Protein AF-A0A4P7JE63-F1 (afdb_monomer_lite)

Radius of gyration: 22.22 Å; chains: 1; bounding box: 68×29×63 Å

Foldseek 3Di:
DDDDPPPPPPVVVVVVVPPPPDFWAFDAWADFPFKIWTQTNVRWIWIDGFDPPCPQKDWDWTPRGPFTKIKIKGFDPDPDVVLVVVLVVCVVVVHNRPDGTFIWMWIAGPVRDIDIHTPPHDDPDD

Sequence (126 aa):
MLRHPTILTAAALIALSACSIGPARPLSVALTETNITVPMSNGTTCRDTASPGAGNQWSGNLQGCPTPYAYTVEIDPGTNPVRYILQEIFTALGNPDVIAPVARVTITDDTGRTRVFASPQPSLED

pLDDT: mean 82.95, std 15.37, range [43.78, 98.31]

Secondary structure (DSSP, 8-state):
-----SSTTSHHHHGGGGGG-SPPPB---EE-SSEEEEEBTTS-EEEEEPPTT-TTEEEEE-BS-SS--EEEEEE-----HHHHHHHHHHHHTT-GGGSPPPEEEEEE-TTS-EEEEEESPPP---

Structure (mmCIF, N/CA/C/O backbone):
data_AF-A0A4P7JE63-F1
#
_entry.id   AF-A0A4P7JE63-F1
#
loop_
_atom_site.group_PDB
_atom_site.id
_atom_site.type_symbol
_atom_site.label_atom_id
_atom_site.label_alt_id
_atom_site.label_comp_id
_atom_site.label_asym_id
_atom_site.label_entity_id
_atom_site.label_seq_id
_atom_site.pdbx_PDB_ins_code
_atom_site.Cartn_x
_atom_site.Cartn_y
_atom_site.Cartn_z
_atom_site.occupancy
_atom_site.B_iso_or_equiv
_atom_site.auth_seq_id
_atom_site.auth_comp_id
_atom_site.auth_asym_id
_atom_site.auth_atom_id
_atom_site.pdbx_PDB_model_num
ATOM 1 N N . MET A 1 1 ? 52.413 -6.523 -40.887 1.00 43.78 1 MET A N 1
ATOM 2 C CA . MET A 1 1 ? 52.356 -6.704 -39.419 1.00 43.78 1 MET A CA 1
ATOM 3 C C . MET A 1 1 ? 51.460 -5.615 -38.838 1.00 43.78 1 MET A C 1
ATOM 5 O O . MET A 1 1 ? 51.924 -4.497 -38.686 1.00 43.78 1 MET A O 1
ATOM 9 N N . LEU A 1 2 ? 50.179 -5.900 -38.586 1.00 48.69 2 LEU A N 1
ATOM 10 C CA . LEU A 1 2 ? 49.232 -4.938 -38.003 1.00 48.69 2 LEU A CA 1
ATOM 11 C C . LEU A 1 2 ? 48.697 -5.536 -36.694 1.00 48.69 2 LEU A C 1
ATOM 13 O O . LEU A 1 2 ? 47.926 -6.492 -36.708 1.00 48.69 2 LEU A O 1
ATOM 17 N N . ARG A 1 3 ? 49.201 -5.031 -35.564 1.00 54.75 3 ARG A N 1
ATOM 18 C CA . ARG A 1 3 ? 48.802 -5.432 -34.210 1.00 54.75 3 ARG A CA 1
ATOM 19 C C . ARG A 1 3 ? 47.523 -4.677 -33.835 1.00 54.75 3 ARG A C 1
ATOM 21 O O . ARG A 1 3 ? 47.587 -3.477 -33.610 1.00 54.75 3 ARG A O 1
ATOM 28 N N . HIS A 1 4 ? 46.399 -5.380 -33.721 1.00 56.50 4 HIS A N 1
ATOM 29 C CA . HIS A 1 4 ? 45.152 -4.846 -33.158 1.00 56.50 4 HIS A CA 1
ATOM 30 C C . HIS A 1 4 ? 44.723 -5.652 -31.917 1.00 56.50 4 HIS A C 1
ATOM 32 O O . HIS A 1 4 ? 43.827 -6.486 -32.028 1.00 56.50 4 HIS A O 1
ATOM 38 N N . PRO A 1 5 ? 45.331 -5.453 -30.728 1.00 53.31 5 PRO A N 1
ATOM 39 C CA . PRO A 1 5 ? 44.893 -6.144 -29.516 1.00 53.31 5 PRO A CA 1
ATOM 40 C C . PRO A 1 5 ? 43.883 -5.332 -28.678 1.00 53.31 5 PRO A C 1
ATOM 42 O O . PRO A 1 5 ? 43.544 -5.750 -27.578 1.00 53.31 5 PRO A O 1
ATOM 45 N N . THR A 1 6 ? 43.398 -4.179 -29.154 1.00 55.53 6 THR A N 1
ATOM 46 C CA . THR A 1 6 ? 42.708 -3.185 -28.301 1.00 55.53 6 THR A CA 1
ATOM 47 C C . THR A 1 6 ? 41.179 -3.164 -28.408 1.00 55.53 6 THR A C 1
ATOM 49 O O . THR A 1 6 ? 40.553 -2.271 -27.850 1.00 55.53 6 THR A O 1
ATOM 52 N N . ILE A 1 7 ? 40.552 -4.100 -29.131 1.00 54.66 7 ILE A N 1
ATOM 53 C CA . ILE A 1 7 ? 39.082 -4.105 -29.314 1.00 54.66 7 ILE A CA 1
ATOM 54 C C . ILE A 1 7 ? 38.388 -5.106 -28.372 1.00 54.66 7 ILE A C 1
ATOM 56 O O . ILE A 1 7 ? 37.231 -4.916 -28.005 1.00 54.66 7 ILE A O 1
ATOM 60 N N . LEU A 1 8 ? 39.091 -6.138 -27.895 1.00 52.41 8 LEU A N 1
ATOM 61 C CA . LEU A 1 8 ? 38.481 -7.207 -27.093 1.00 52.41 8 LEU A CA 1
ATOM 62 C C . LEU A 1 8 ? 38.166 -6.821 -25.637 1.00 52.41 8 LEU A C 1
ATOM 64 O O . LEU A 1 8 ? 37.300 -7.438 -25.024 1.00 52.41 8 LEU A O 1
ATOM 68 N N . THR A 1 9 ? 38.805 -5.793 -25.077 1.00 53.38 9 THR A N 1
ATOM 69 C CA . THR A 1 9 ? 38.654 -5.448 -23.651 1.00 53.38 9 THR A CA 1
ATOM 70 C C . THR A 1 9 ? 37.381 -4.657 -23.331 1.00 53.38 9 THR A C 1
ATOM 72 O O . THR A 1 9 ? 36.951 -4.640 -22.182 1.00 53.38 9 THR A O 1
ATOM 75 N N . ALA A 1 10 ? 36.743 -4.023 -24.322 1.00 55.03 10 ALA A N 1
ATOM 76 C CA . ALA A 1 10 ? 35.555 -3.192 -24.098 1.00 55.03 10 ALA A CA 1
ATOM 77 C C . ALA A 1 10 ? 34.248 -4.003 -23.975 1.00 55.03 10 ALA A C 1
ATOM 79 O O . ALA A 1 10 ? 33.317 -3.571 -23.300 1.00 55.03 10 ALA A O 1
ATOM 80 N N . ALA A 1 11 ? 34.173 -5.193 -24.581 1.00 54.84 11 ALA A N 1
ATOM 81 C CA . ALA A 1 11 ? 32.945 -5.994 -24.604 1.00 54.84 11 ALA A CA 1
ATOM 82 C C . ALA A 1 11 ? 32.616 -6.647 -23.248 1.00 54.84 11 ALA A C 1
ATOM 84 O O . ALA A 1 11 ? 31.447 -6.846 -22.923 1.00 54.84 11 ALA A O 1
ATOM 85 N N . ALA A 1 12 ? 33.630 -6.945 -22.429 1.00 55.69 12 ALA A N 1
ATOM 86 C CA . ALA A 1 12 ? 33.441 -7.642 -21.157 1.00 55.69 12 ALA A CA 1
ATOM 87 C C . ALA A 1 12 ? 32.788 -6.769 -20.067 1.00 55.69 12 ALA A C 1
ATOM 89 O O . ALA A 1 12 ? 32.086 -7.295 -19.209 1.00 55.69 12 ALA A O 1
ATOM 90 N N . LEU A 1 13 ? 32.965 -5.442 -20.107 1.00 56.59 13 LEU A N 1
ATOM 91 C CA . LEU A 1 13 ? 32.422 -4.530 -19.088 1.00 56.59 13 LEU A CA 1
ATOM 92 C C . LEU A 1 13 ? 30.926 -4.218 -19.276 1.00 56.59 13 LEU A C 1
ATOM 94 O O . LEU A 1 13 ? 30.262 -3.839 -18.316 1.00 56.59 13 LEU A O 1
ATOM 98 N N . ILE A 1 14 ? 30.371 -4.416 -20.477 1.00 59.09 14 ILE A N 1
ATOM 99 C CA . ILE A 1 14 ? 28.955 -4.123 -20.780 1.00 59.09 14 ILE A CA 1
ATOM 100 C C . ILE A 1 14 ? 28.032 -5.274 -20.331 1.00 59.09 14 ILE A C 1
ATOM 102 O O . ILE A 1 14 ? 26.844 -5.070 -20.106 1.00 59.09 14 ILE A O 1
ATOM 106 N N . ALA A 1 15 ? 28.562 -6.485 -20.138 1.00 58.09 15 ALA A N 1
ATOM 107 C CA . ALA A 1 15 ? 27.748 -7.649 -19.783 1.00 58.09 15 ALA A CA 1
ATOM 108 C C . ALA A 1 15 ? 27.261 -7.654 -18.317 1.00 58.09 15 ALA A C 1
ATOM 110 O O . ALA A 1 15 ? 26.265 -8.307 -18.013 1.00 58.09 15 ALA A O 1
ATOM 111 N N . LEU A 1 16 ? 27.918 -6.924 -17.402 1.00 58.12 16 LEU A N 1
ATOM 112 C CA . LEU A 1 16 ? 27.569 -6.943 -15.972 1.00 58.12 16 LEU A CA 1
ATOM 113 C C . LEU A 1 16 ? 26.449 -5.964 -15.573 1.00 58.12 16 LEU A C 1
ATOM 115 O O . LEU A 1 16 ? 25.922 -6.071 -14.468 1.00 58.12 16 LEU A O 1
ATOM 119 N N . SER A 1 17 ? 26.041 -5.039 -16.445 1.00 56.78 17 SER A N 1
ATOM 120 C CA . SER A 1 17 ? 24.953 -4.085 -16.165 1.00 56.78 17 SER A CA 1
ATOM 121 C C . SER A 1 17 ? 23.551 -4.625 -16.483 1.00 56.78 17 SER A C 1
ATOM 123 O O . SER A 1 17 ? 22.560 -3.953 -16.208 1.00 56.78 17 SER A O 1
ATOM 125 N N . ALA A 1 18 ? 23.434 -5.847 -17.013 1.00 56.28 18 ALA A N 1
ATOM 126 C CA . ALA A 1 18 ? 22.152 -6.407 -17.447 1.00 56.28 18 ALA A CA 1
ATOM 127 C C . ALA A 1 18 ? 21.244 -6.915 -16.305 1.00 56.28 18 ALA A C 1
ATOM 129 O O . ALA A 1 18 ? 20.051 -7.126 -16.519 1.00 56.28 18 ALA A O 1
ATOM 130 N N . CYS A 1 19 ? 21.757 -7.082 -15.081 1.00 61.53 19 CYS A N 1
ATOM 131 C CA . CYS A 1 19 ? 20.984 -7.653 -13.967 1.00 61.53 19 CYS A CA 1
ATOM 132 C C . CYS A 1 19 ? 20.042 -6.667 -13.243 1.00 61.53 19 CYS A C 1
ATOM 134 O O . CYS A 1 19 ? 19.394 -7.069 -12.277 1.00 61.53 19 CYS A O 1
ATOM 136 N N . SER A 1 20 ? 19.930 -5.403 -13.675 1.00 61.16 20 SER A N 1
ATOM 137 C CA . SER A 1 20 ? 19.029 -4.409 -13.056 1.00 61.16 20 SER A CA 1
ATOM 138 C C . SER A 1 20 ? 17.859 -3.952 -13.938 1.00 61.16 20 SER A C 1
ATOM 140 O O . SER A 1 20 ? 17.124 -3.049 -13.545 1.00 61.16 20 SER A O 1
ATOM 142 N N . ILE A 1 21 ? 17.645 -4.565 -15.110 1.00 68.75 21 ILE A N 1
ATOM 143 C CA . ILE A 1 21 ? 16.683 -4.089 -16.126 1.00 68.75 21 ILE A CA 1
ATOM 144 C C . ILE A 1 21 ? 15.244 -4.555 -15.819 1.00 68.75 21 ILE A C 1
ATOM 146 O O . ILE A 1 21 ? 14.573 -5.173 -16.640 1.00 68.75 21 ILE A O 1
ATOM 150 N N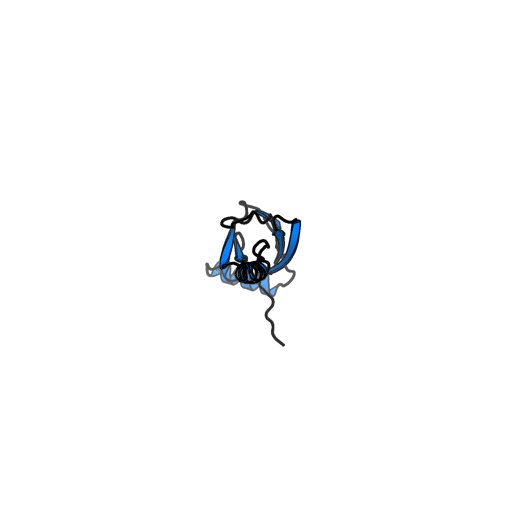 . GLY A 1 22 ? 14.756 -4.308 -14.606 1.00 76.44 22 GLY A N 1
ATOM 151 C CA . GLY A 1 22 ? 13.373 -4.600 -14.228 1.00 76.44 22 GLY A CA 1
ATOM 152 C C . GLY A 1 22 ? 12.743 -3.455 -13.439 1.00 76.44 22 GLY A C 1
ATOM 153 O O . GLY A 1 22 ? 13.475 -2.704 -12.788 1.00 76.44 22 GLY A O 1
ATOM 154 N N . PRO A 1 23 ? 11.404 -3.318 -13.465 1.00 84.94 23 PRO A N 1
ATOM 155 C CA . PRO A 1 23 ? 10.714 -2.364 -12.608 1.00 84.94 23 PRO A CA 1
ATOM 156 C C . PRO A 1 23 ? 11.074 -2.622 -11.142 1.00 84.94 23 PRO A C 1
ATOM 158 O O . PRO A 1 23 ? 11.292 -3.767 -10.722 1.00 84.94 23 PRO A O 1
ATOM 161 N N . ALA A 1 24 ? 11.164 -1.548 -10.357 1.00 91.69 24 ALA A N 1
ATOM 162 C CA . ALA A 1 24 ? 11.425 -1.661 -8.931 1.00 91.69 24 ALA A CA 1
ATOM 163 C C . ALA A 1 24 ? 10.335 -2.525 -8.284 1.00 91.69 24 ALA A C 1
ATOM 165 O O . ALA A 1 24 ? 9.145 -2.304 -8.481 1.00 91.69 24 ALA A O 1
ATOM 166 N N . ARG A 1 25 ? 10.723 -3.532 -7.502 1.00 93.00 25 ARG A N 1
ATOM 167 C CA . ARG A 1 25 ? 9.736 -4.404 -6.857 1.00 93.00 25 ARG A CA 1
ATOM 168 C C . ARG A 1 25 ? 9.273 -3.789 -5.532 1.00 93.00 25 ARG A C 1
ATOM 170 O O . ARG A 1 25 ? 10.125 -3.288 -4.791 1.00 93.00 25 ARG A O 1
ATOM 177 N N . PRO A 1 26 ? 7.980 -3.886 -5.190 1.00 96.06 26 PRO A N 1
ATOM 178 C CA . PRO A 1 26 ? 7.509 -3.625 -3.835 1.00 96.06 26 PRO A CA 1
ATOM 179 C C . PRO A 1 26 ? 8.189 -4.568 -2.834 1.00 96.06 26 PRO A C 1
ATOM 181 O O . PRO A 1 26 ? 8.359 -5.756 -3.124 1.00 96.06 26 PRO A O 1
ATOM 184 N N . LEU A 1 27 ? 8.596 -4.041 -1.678 1.00 95.50 27 LEU A N 1
ATOM 185 C CA . LEU A 1 27 ? 9.253 -4.812 -0.616 1.00 95.50 27 LEU A CA 1
ATOM 186 C C . LEU A 1 27 ? 8.285 -5.191 0.508 1.00 95.50 27 LEU A C 1
ATOM 188 O O . LEU A 1 27 ? 8.320 -6.316 1.002 1.00 95.50 27 LEU A O 1
ATOM 192 N N . SER A 1 28 ? 7.425 -4.258 0.905 1.00 96.19 28 SER A N 1
ATOM 193 C CA . SER A 1 28 ? 6.414 -4.434 1.947 1.00 96.19 28 SER A CA 1
ATOM 194 C C . SER A 1 28 ? 5.262 -3.453 1.735 1.00 96.19 28 SER A C 1
ATOM 196 O O . SER A 1 28 ? 5.333 -2.584 0.864 1.00 96.19 28 SER A O 1
ATOM 198 N N . VAL A 1 29 ? 4.192 -3.598 2.520 1.00 96.88 29 VAL A N 1
ATOM 199 C CA . VAL A 1 29 ? 3.054 -2.676 2.509 1.00 96.88 29 VAL A CA 1
ATOM 200 C C . VAL A 1 29 ? 2.678 -2.301 3.937 1.00 96.88 29 VAL A C 1
ATOM 202 O O . VAL A 1 29 ? 2.379 -3.169 4.759 1.00 96.88 29 VAL A O 1
ATOM 205 N N . ALA A 1 30 ? 2.655 -0.999 4.206 1.00 94.94 30 ALA A N 1
ATOM 206 C CA . ALA A 1 30 ? 2.092 -0.428 5.419 1.00 94.94 30 ALA A CA 1
ATOM 207 C C . ALA A 1 30 ? 0.764 0.256 5.083 1.00 94.94 30 ALA A C 1
ATOM 209 O O . ALA A 1 30 ? 0.708 1.094 4.178 1.00 94.94 30 ALA A O 1
ATOM 210 N N . LEU A 1 31 ? -0.286 -0.110 5.815 1.00 92.94 31 LEU A N 1
ATOM 211 C CA . LEU A 1 31 ? -1.611 0.484 5.700 1.00 92.94 31 LEU A CA 1
ATOM 212 C C . LEU A 1 31 ? -1.992 1.230 6.976 1.00 92.94 31 LEU A C 1
ATOM 214 O O . LEU A 1 31 ? -1.762 0.747 8.084 1.00 92.94 31 LEU A O 1
ATOM 218 N N . THR A 1 32 ? -2.633 2.378 6.790 1.00 88.81 32 THR A N 1
ATOM 219 C CA . THR A 1 32 ? -3.567 2.946 7.770 1.00 88.81 32 THR A CA 1
ATOM 220 C C . THR A 1 32 ? -4.992 2.761 7.245 1.00 88.81 32 THR A C 1
ATOM 222 O O . THR A 1 32 ? -5.191 2.108 6.221 1.00 88.81 32 THR A O 1
ATOM 225 N N . GLU A 1 33 ? -5.995 3.328 7.915 1.00 83.62 33 GLU A N 1
ATOM 226 C CA . GLU A 1 33 ? -7.392 3.243 7.465 1.00 83.62 33 GLU A CA 1
ATOM 227 C C . GLU A 1 33 ? -7.602 3.788 6.041 1.00 83.62 33 GLU A C 1
ATOM 229 O O . GLU A 1 33 ? -8.433 3.282 5.294 1.00 83.62 33 GLU A O 1
ATOM 234 N N . THR A 1 34 ? -6.820 4.793 5.637 1.00 90.31 34 THR A N 1
ATOM 235 C CA . THR A 1 34 ? -6.973 5.457 4.333 1.00 90.31 34 THR A CA 1
ATOM 236 C C . THR A 1 34 ? -5.687 5.569 3.532 1.00 90.31 34 THR A C 1
ATOM 238 O O . THR A 1 34 ? -5.751 5.904 2.357 1.00 90.31 34 THR A O 1
ATOM 241 N N . ASN A 1 35 ? -4.515 5.298 4.103 1.00 94.06 35 ASN A N 1
ATOM 242 C CA . ASN A 1 35 ? -3.247 5.492 3.401 1.00 94.06 35 ASN A CA 1
ATOM 243 C C . ASN A 1 35 ? -2.543 4.167 3.144 1.00 94.06 35 ASN A C 1
ATOM 245 O O . ASN A 1 35 ? -2.492 3.301 4.014 1.00 94.06 35 ASN A O 1
ATOM 249 N N . ILE A 1 36 ? -1.927 4.058 1.967 1.00 96.75 36 ILE A N 1
ATOM 250 C CA . ILE A 1 36 ? -1.006 2.981 1.617 1.00 96.75 36 ILE A CA 1
ATOM 251 C C . ILE A 1 36 ? 0.397 3.552 1.426 1.00 96.75 36 ILE A C 1
ATOM 253 O O . ILE A 1 36 ? 0.597 4.555 0.745 1.00 96.75 36 ILE A O 1
ATOM 257 N N . THR A 1 37 ? 1.389 2.910 2.041 1.00 97.38 37 THR A N 1
ATOM 258 C CA . THR A 1 37 ? 2.811 3.228 1.871 1.00 97.38 37 THR A CA 1
ATOM 259 C C . THR A 1 37 ? 3.583 1.969 1.497 1.00 97.38 37 THR A C 1
ATOM 261 O O . THR A 1 37 ? 3.472 0.938 2.160 1.00 97.38 37 THR A O 1
ATOM 264 N N . VAL A 1 38 ? 4.383 2.063 0.433 1.00 97.81 38 VAL A N 1
ATOM 265 C CA . VAL A 1 38 ? 5.070 0.930 -0.194 1.00 97.81 38 VAL A CA 1
ATOM 266 C C . VAL A 1 38 ? 6.539 1.286 -0.455 1.00 97.81 38 VAL A C 1
ATOM 268 O O . VAL A 1 38 ? 6.838 2.016 -1.407 1.00 97.81 38 VAL A O 1
ATOM 271 N N . PRO A 1 39 ? 7.489 0.808 0.366 1.00 97.25 39 PRO A N 1
ATOM 272 C CA . PRO A 1 39 ? 8.908 0.899 0.043 1.00 97.25 39 PRO A CA 1
ATOM 273 C C . PRO A 1 39 ? 9.266 -0.032 -1.125 1.00 97.25 39 PRO A C 1
ATOM 275 O O . PRO A 1 39 ? 8.845 -1.190 -1.184 1.00 97.25 39 PRO A O 1
ATOM 278 N N . MET A 1 40 ? 10.079 0.477 -2.048 1.00 96.44 40 MET A N 1
ATOM 279 C CA . MET A 1 40 ? 10.468 -0.197 -3.287 1.00 96.44 40 MET A CA 1
ATOM 280 C C . MET A 1 40 ? 11.946 -0.602 -3.261 1.00 96.44 40 MET A C 1
ATOM 282 O O . MET A 1 40 ? 12.773 0.012 -2.587 1.00 96.44 40 MET A O 1
ATOM 286 N N . SER A 1 41 ? 12.321 -1.610 -4.051 1.00 94.31 41 SER A N 1
ATOM 287 C CA . SER A 1 41 ? 13.695 -2.139 -4.096 1.00 94.31 41 SER A CA 1
ATOM 288 C C . SER A 1 41 ? 14.759 -1.162 -4.599 1.00 94.31 41 SER A C 1
ATOM 290 O O . SER A 1 41 ? 15.945 -1.438 -4.459 1.00 94.31 41 SER A O 1
ATOM 292 N N . ASN A 1 42 ? 14.354 -0.058 -5.225 1.00 92.75 42 ASN A N 1
ATOM 293 C CA . ASN A 1 42 ? 15.237 1.010 -5.695 1.00 92.75 42 ASN A CA 1
ATOM 294 C C . ASN A 1 42 ? 15.367 2.167 -4.680 1.00 92.75 42 ASN A C 1
ATOM 296 O O . ASN A 1 42 ? 15.929 3.205 -5.017 1.00 92.75 42 ASN A O 1
ATOM 300 N N . GLY A 1 43 ? 14.815 2.018 -3.471 1.00 94.12 43 GLY A N 1
ATOM 301 C CA . GLY A 1 43 ? 14.829 3.040 -2.422 1.00 94.12 43 GLY A CA 1
ATOM 302 C C . GLY A 1 43 ? 13.701 4.073 -2.515 1.00 94.12 43 GLY A C 1
ATOM 303 O O . GLY A 1 43 ? 13.531 4.864 -1.589 1.00 94.12 43 GLY A O 1
ATOM 304 N N . THR A 1 44 ? 12.894 4.074 -3.581 1.00 95.75 44 THR A N 1
ATOM 305 C CA . THR A 1 44 ? 11.708 4.937 -3.661 1.00 95.75 44 THR A CA 1
ATOM 306 C C . THR A 1 44 ? 10.635 4.464 -2.677 1.00 95.75 44 THR A C 1
ATOM 308 O O . THR A 1 44 ? 10.482 3.269 -2.435 1.00 95.75 44 THR A O 1
ATOM 311 N N . THR A 1 45 ? 9.866 5.398 -2.114 1.00 97.50 45 THR A N 1
ATOM 312 C CA . THR A 1 45 ? 8.658 5.077 -1.342 1.00 97.50 45 THR A CA 1
ATOM 313 C C . THR A 1 45 ? 7.434 5.591 -2.077 1.00 97.50 45 THR A C 1
ATOM 315 O O . THR A 1 45 ? 7.227 6.797 -2.194 1.00 97.50 45 THR A O 1
ATOM 318 N N . CYS A 1 46 ? 6.635 4.648 -2.545 1.00 97.75 46 CYS A N 1
ATOM 319 C CA . CYS A 1 46 ? 5.397 4.852 -3.270 1.00 97.75 46 CYS A CA 1
ATOM 320 C C . CYS A 1 46 ? 4.218 4.969 -2.299 1.00 97.75 46 CYS A C 1
ATOM 322 O O . CYS A 1 46 ? 4.203 4.284 -1.273 1.00 97.75 46 CYS A O 1
ATOM 324 N N . ARG A 1 47 ? 3.241 5.835 -2.588 1.00 97.94 47 ARG A N 1
ATOM 325 C CA . ARG A 1 47 ? 2.094 6.080 -1.693 1.00 97.94 47 ARG A CA 1
ATOM 326 C C . ARG A 1 47 ? 0.811 6.341 -2.459 1.00 97.94 47 ARG A C 1
ATOM 328 O O . ARG A 1 47 ? 0.868 6.814 -3.584 1.00 97.94 47 ARG A O 1
ATOM 335 N N . ASP A 1 48 ? -0.324 6.091 -1.830 1.00 97.62 48 ASP A N 1
ATOM 336 C CA . ASP A 1 48 ? -1.622 6.587 -2.288 1.00 97.62 48 ASP A CA 1
ATOM 337 C C . ASP A 1 48 ? -2.568 6.747 -1.087 1.00 97.62 48 ASP A C 1
ATOM 339 O O . ASP A 1 48 ? -2.291 6.241 0.010 1.00 97.62 48 ASP A O 1
ATOM 343 N N . THR A 1 49 ? -3.678 7.444 -1.296 1.00 95.94 49 THR A N 1
ATOM 344 C CA . THR A 1 49 ? -4.726 7.651 -0.297 1.00 95.94 49 THR A CA 1
ATOM 345 C C . THR A 1 49 ? -6.065 7.211 -0.881 1.00 95.94 49 THR A C 1
ATOM 347 O O . THR A 1 49 ? -6.429 7.564 -2.000 1.00 95.94 49 THR A O 1
ATOM 350 N N . ALA A 1 50 ? -6.814 6.424 -0.115 1.00 94.19 50 ALA A N 1
ATOM 351 C CA . ALA A 1 50 ? -8.147 5.972 -0.465 1.00 94.19 50 ALA A CA 1
ATOM 352 C C . ALA A 1 50 ? -9.078 7.165 -0.716 1.00 94.19 50 ALA A C 1
ATOM 354 O O . ALA A 1 50 ? -9.019 8.189 -0.030 1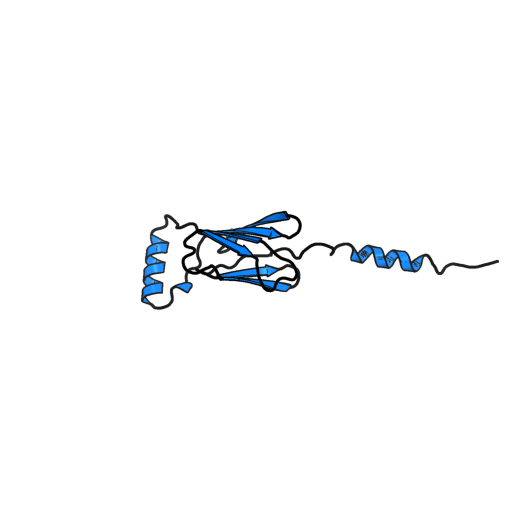.00 94.19 50 ALA A O 1
ATOM 355 N N . SER A 1 51 ? -9.983 7.011 -1.682 1.00 91.81 51 SER A N 1
ATOM 356 C CA . SER A 1 51 ? -11.061 7.983 -1.863 1.00 91.81 51 SER A CA 1
ATOM 357 C C . SER A 1 51 ? -11.935 8.055 -0.601 1.00 91.81 51 SER A C 1
ATOM 359 O O . SER A 1 51 ? -12.112 7.038 0.078 1.00 91.81 51 SER A O 1
ATOM 361 N N . PRO A 1 52 ? -12.518 9.222 -0.276 1.00 88.69 52 PRO A N 1
ATOM 362 C CA . PRO A 1 52 ? -13.428 9.337 0.857 1.00 88.69 52 PRO A CA 1
ATOM 363 C C . PRO A 1 52 ? -14.553 8.293 0.780 1.00 88.69 52 PRO A C 1
ATOM 365 O O . PRO A 1 52 ? -15.237 8.193 -0.237 1.00 88.69 52 PRO A O 1
ATOM 368 N N . GLY A 1 53 ? -14.738 7.516 1.850 1.00 83.62 53 GLY A N 1
ATOM 369 C CA . GLY A 1 53 ? -15.796 6.502 1.935 1.00 83.62 53 GLY A CA 1
ATOM 370 C C . GLY A 1 53 ? -15.495 5.161 1.254 1.00 83.62 53 GLY A C 1
ATOM 371 O O . GLY A 1 53 ? -16.424 4.390 1.037 1.00 83.62 53 GLY A O 1
ATOM 372 N N . ALA A 1 54 ? -14.234 4.853 0.932 1.00 84.88 54 ALA A N 1
ATOM 373 C CA . ALA A 1 54 ? -13.880 3.612 0.235 1.00 84.88 54 ALA A CA 1
ATOM 374 C C . ALA A 1 54 ? -14.157 2.306 1.025 1.00 84.88 54 ALA A C 1
ATOM 376 O O . ALA A 1 54 ? -14.175 1.226 0.442 1.00 84.88 54 ALA A O 1
ATOM 377 N N . GLY A 1 55 ? -14.439 2.385 2.330 1.00 86.31 55 GLY A N 1
ATOM 378 C CA . GLY A 1 55 ? -14.825 1.228 3.144 1.00 86.31 55 GLY A CA 1
ATOM 379 C C . GLY A 1 55 ? -13.713 0.179 3.263 1.00 86.31 55 GLY A C 1
ATOM 380 O O . GLY A 1 55 ? -12.536 0.517 3.329 1.00 86.31 55 GLY A O 1
ATOM 381 N N . ASN A 1 56 ? -14.087 -1.104 3.286 1.00 89.38 56 ASN A N 1
ATOM 382 C CA . ASN A 1 56 ? -13.148 -2.216 3.503 1.00 89.38 56 ASN A CA 1
ATOM 383 C C . ASN A 1 56 ? -12.426 -2.686 2.229 1.00 89.38 56 ASN A C 1
ATOM 385 O O . ASN A 1 56 ? -11.615 -3.606 2.295 1.00 89.38 56 ASN A O 1
ATOM 389 N N . GLN A 1 57 ? -12.716 -2.105 1.064 1.00 92.56 57 GLN A N 1
ATOM 390 C CA . GLN A 1 57 ? -12.086 -2.503 -0.190 1.00 92.56 57 GLN A CA 1
ATOM 391 C C . GLN A 1 57 ? -11.881 -1.295 -1.095 1.00 92.56 57 GLN A C 1
ATOM 393 O O . GLN A 1 57 ? -12.834 -0.597 -1.429 1.00 92.56 57 GLN A O 1
ATOM 398 N N . TRP A 1 58 ? -10.648 -1.069 -1.543 1.00 95.88 58 TRP A N 1
ATOM 399 C CA . TRP A 1 58 ? -10.350 0.022 -2.470 1.00 95.88 58 TRP A CA 1
ATOM 400 C C . TRP A 1 58 ? -9.170 -0.285 -3.375 1.00 95.88 58 TRP A C 1
ATOM 402 O O . TRP A 1 58 ? -8.356 -1.165 -3.109 1.00 95.88 58 TRP A O 1
ATOM 412 N N . SER A 1 59 ? -9.068 0.460 -4.466 1.00 97.00 59 SER A N 1
ATOM 413 C CA . SER A 1 59 ? -8.015 0.304 -5.462 1.00 97.00 59 SER A CA 1
ATOM 414 C C . SER A 1 59 ? -7.552 1.657 -5.969 1.00 97.00 59 SER A C 1
ATOM 416 O O . SER A 1 59 ? -8.318 2.620 -5.952 1.00 97.00 59 SER A O 1
ATOM 418 N N . GLY A 1 60 ? -6.327 1.709 -6.471 1.00 96.50 60 GLY A N 1
ATOM 419 C CA . GLY A 1 60 ? -5.743 2.935 -6.989 1.00 96.50 60 GLY A CA 1
ATOM 420 C C . GLY A 1 60 ? -4.467 2.673 -7.768 1.00 96.50 60 GLY A C 1
ATOM 421 O O . GLY A 1 60 ? -4.172 1.540 -8.159 1.00 96.50 60 GLY A O 1
ATOM 422 N N . ASN A 1 61 ? -3.709 3.742 -7.985 1.00 97.00 61 ASN A N 1
ATOM 423 C CA . ASN A 1 61 ? -2.372 3.669 -8.555 1.00 97.00 61 ASN A CA 1
ATOM 424 C C . ASN A 1 61 ? -1.414 4.346 -7.592 1.00 97.00 61 ASN A C 1
ATOM 426 O O . ASN A 1 61 ? -1.642 5.485 -7.195 1.00 97.00 61 ASN A O 1
ATOM 430 N N . LEU A 1 62 ? -0.323 3.670 -7.253 1.00 97.38 62 LEU A N 1
ATOM 431 C CA . LEU A 1 62 ? 0.680 4.264 -6.389 1.00 97.38 62 LEU A CA 1
ATOM 432 C C . LEU A 1 62 ? 1.293 5.505 -7.049 1.00 97.38 62 LEU A C 1
ATOM 434 O O . LEU A 1 62 ? 1.699 5.490 -8.212 1.00 97.38 62 LEU A O 1
ATOM 438 N N . GLN A 1 63 ? 1.375 6.571 -6.266 1.00 96.81 63 GLN A N 1
ATOM 439 C CA . GLN A 1 63 ? 1.939 7.863 -6.621 1.00 96.81 63 GLN A CA 1
ATOM 440 C C . GLN A 1 63 ? 3.381 7.982 -6.113 1.00 96.81 63 GLN A C 1
ATOM 442 O O . GLN A 1 63 ? 3.808 7.287 -5.184 1.00 96.81 63 GLN A O 1
ATOM 447 N N . GLY A 1 64 ? 4.151 8.883 -6.730 1.00 93.81 64 GLY A N 1
ATOM 448 C CA . GLY A 1 64 ? 5.566 9.087 -6.394 1.00 93.81 64 GLY A CA 1
ATOM 449 C C . GLY A 1 64 ? 6.489 7.947 -6.843 1.00 93.81 64 GLY A C 1
ATOM 450 O O . GLY A 1 64 ? 7.650 7.904 -6.441 1.00 93.81 64 GLY A O 1
ATOM 451 N N . CYS A 1 65 ? 5.985 7.031 -7.670 1.00 93.50 65 CYS A N 1
ATOM 452 C CA . CYS A 1 65 ? 6.749 5.948 -8.277 1.00 93.50 65 CYS A CA 1
ATOM 453 C C . CYS A 1 65 ? 7.318 6.362 -9.647 1.00 93.50 65 CYS A C 1
ATOM 455 O O . CYS A 1 65 ? 6.688 7.154 -10.348 1.00 93.50 65 CYS A O 1
ATOM 457 N N . PRO A 1 66 ? 8.453 5.787 -10.091 1.00 88.19 66 PRO A N 1
ATOM 458 C CA . PRO A 1 66 ? 8.970 6.005 -11.447 1.00 88.19 66 PRO A CA 1
ATOM 459 C C . PRO A 1 66 ? 8.065 5.452 -12.560 1.00 88.19 66 PRO A C 1
ATOM 461 O O . PRO A 1 66 ? 8.102 5.943 -13.684 1.00 88.19 66 PRO A O 1
ATOM 464 N N . THR A 1 67 ? 7.278 4.421 -12.252 1.00 90.25 67 THR A N 1
ATOM 465 C CA . THR A 1 67 ? 6.316 3.770 -13.152 1.00 90.25 67 THR A CA 1
ATOM 466 C C . THR A 1 67 ? 4.989 3.567 -12.416 1.00 90.25 67 THR A C 1
ATOM 468 O O . THR A 1 67 ? 4.986 3.572 -11.182 1.00 90.25 67 THR A O 1
ATOM 471 N N . PRO A 1 68 ? 3.851 3.431 -13.120 1.00 90.75 68 PRO A N 1
ATOM 472 C CA . PRO A 1 68 ? 2.569 3.189 -12.468 1.00 90.75 68 PRO A CA 1
ATOM 473 C C . PRO A 1 68 ? 2.513 1.780 -11.860 1.00 90.75 68 PRO A C 1
ATOM 475 O O . PRO A 1 68 ? 2.876 0.802 -12.509 1.00 90.75 68 PRO A O 1
ATOM 478 N N . TYR A 1 69 ? 2.013 1.683 -10.626 1.00 96.94 69 TYR A N 1
ATOM 479 C CA . TYR A 1 69 ? 1.704 0.412 -9.963 1.00 96.94 69 TYR A CA 1
ATOM 480 C C . TYR A 1 69 ? 0.246 0.434 -9.527 1.00 96.94 69 TYR A C 1
ATOM 482 O O . TYR A 1 69 ? -0.112 1.161 -8.596 1.00 96.94 69 TYR A O 1
ATOM 490 N N . ALA A 1 70 ? -0.585 -0.369 -10.183 1.00 97.81 70 ALA A N 1
ATOM 491 C CA . ALA A 1 70 ? -1.967 -0.547 -9.770 1.00 97.81 70 ALA A CA 1
ATOM 492 C C . ALA A 1 70 ? -2.006 -1.365 -8.478 1.00 97.81 70 ALA A C 1
ATOM 494 O O . ALA A 1 70 ? -1.228 -2.309 -8.311 1.00 97.81 70 ALA A O 1
ATOM 495 N N . TYR A 1 71 ? -2.921 -1.038 -7.573 1.00 98.00 71 TYR A N 1
ATOM 496 C CA . TYR A 1 71 ? -3.103 -1.814 -6.355 1.00 98.00 71 TYR A CA 1
ATOM 497 C C . TYR A 1 71 ? -4.574 -2.023 -6.005 1.00 98.00 71 TYR A C 1
ATOM 499 O O . TYR A 1 71 ? -5.456 -1.269 -6.415 1.00 98.00 71 TYR A O 1
ATOM 507 N N . THR A 1 72 ? -4.826 -3.051 -5.205 1.00 97.94 72 THR A N 1
ATOM 508 C CA . THR A 1 72 ? -6.111 -3.325 -4.559 1.00 97.94 72 THR A CA 1
ATOM 509 C C . THR A 1 72 ? -5.855 -3.689 -3.105 1.00 97.94 72 THR A C 1
ATOM 511 O O . THR A 1 72 ? -4.947 -4.467 -2.817 1.00 97.94 72 THR A O 1
ATOM 514 N N . VAL A 1 73 ? -6.638 -3.115 -2.202 1.00 97.19 73 VAL A N 1
ATOM 515 C CA . VAL A 1 73 ? -6.654 -3.399 -0.771 1.00 97.19 73 VAL A CA 1
ATOM 516 C C . VAL A 1 73 ? -7.974 -4.067 -0.430 1.00 97.19 73 VAL A C 1
ATOM 518 O O . VAL A 1 73 ? -9.034 -3.592 -0.830 1.00 97.19 73 VAL A O 1
ATOM 521 N N . GLU A 1 74 ? -7.890 -5.149 0.329 1.00 95.19 74 GLU A N 1
ATOM 522 C CA . GLU A 1 74 ? -9.016 -5.883 0.892 1.00 95.19 74 GLU A CA 1
ATOM 523 C C . GLU A 1 74 ? -8.780 -5.990 2.400 1.00 95.19 74 GLU A C 1
ATOM 525 O O . GLU A 1 74 ? -7.975 -6.809 2.853 1.00 95.19 74 GLU A O 1
ATOM 530 N N . ILE A 1 75 ? -9.430 -5.123 3.178 1.00 90.56 75 ILE A N 1
ATOM 531 C CA . ILE A 1 75 ? -9.418 -5.194 4.639 1.00 90.56 75 ILE A CA 1
ATOM 532 C C . ILE A 1 75 ? -10.237 -6.408 5.061 1.00 90.56 75 ILE A C 1
ATOM 534 O O . ILE A 1 75 ? -11.407 -6.543 4.702 1.00 90.56 75 ILE A O 1
ATOM 538 N N . ASP A 1 76 ? -9.626 -7.261 5.876 1.00 86.69 76 ASP A N 1
ATOM 539 C CA . ASP A 1 76 ? -10.357 -8.247 6.651 1.00 86.69 76 ASP A CA 1
ATOM 540 C C . ASP A 1 76 ? -11.047 -7.508 7.809 1.00 86.69 76 ASP A C 1
ATOM 542 O O . ASP A 1 76 ? -10.357 -6.987 8.697 1.00 86.69 76 ASP A O 1
ATOM 546 N N . PRO A 1 77 ? -12.392 -7.426 7.832 1.00 71.75 77 PRO A N 1
ATOM 547 C CA . PRO A 1 77 ? -13.100 -6.789 8.939 1.00 71.75 77 PRO A CA 1
ATOM 548 C C . PRO A 1 77 ? -12.808 -7.482 10.280 1.00 71.75 77 PRO A C 1
ATOM 550 O O . PRO A 1 77 ? -12.981 -6.871 11.333 1.00 71.75 77 PRO A O 1
ATOM 553 N N . GLY A 1 78 ? -12.310 -8.722 10.241 1.00 69.00 78 GLY A N 1
ATOM 554 C CA . GLY A 1 78 ? -11.966 -9.526 11.393 1.00 69.00 78 GLY A CA 1
ATOM 555 C C . GLY A 1 78 ? -13.210 -10.013 12.129 1.00 69.00 78 GLY A C 1
ATOM 556 O O . GLY A 1 78 ? -14.177 -9.291 12.344 1.00 69.00 78 GLY A O 1
ATOM 557 N N . THR A 1 79 ? -13.175 -11.257 12.590 1.00 62.38 79 THR A N 1
ATOM 558 C CA . THR A 1 79 ? -14.141 -11.773 13.574 1.00 62.38 79 THR A CA 1
ATOM 559 C C . THR A 1 79 ? -13.599 -11.705 15.003 1.00 62.38 79 THR A C 1
ATOM 561 O O . THR A 1 79 ? -14.244 -12.198 15.922 1.00 62.38 79 THR A O 1
ATOM 564 N N . ASN A 1 80 ? -12.413 -11.116 15.215 1.00 68.88 80 ASN A N 1
ATOM 565 C CA . ASN A 1 80 ? -11.739 -11.101 16.512 1.00 68.88 80 ASN A CA 1
ATOM 566 C C . ASN A 1 80 ? -12.335 -10.022 17.446 1.00 68.88 80 ASN A C 1
ATOM 568 O O . ASN A 1 80 ? -12.047 -8.835 17.259 1.00 68.88 80 ASN A O 1
ATOM 572 N N . PRO A 1 81 ? -13.089 -10.407 18.495 1.00 73.69 81 PRO A N 1
ATOM 573 C CA . PRO A 1 81 ? -13.746 -9.451 19.386 1.00 73.69 81 PRO A CA 1
ATOM 574 C C . PRO A 1 81 ? -12.751 -8.620 20.206 1.00 73.69 81 PRO A C 1
ATOM 576 O O . PRO A 1 81 ? -13.041 -7.477 20.546 1.00 73.69 81 PRO A O 1
ATOM 579 N N . VAL A 1 82 ? -11.554 -9.148 20.489 1.00 81.12 82 VAL A N 1
ATOM 580 C CA . VAL A 1 82 ? -10.515 -8.411 21.226 1.00 81.12 82 VAL A CA 1
ATOM 581 C C . VAL A 1 82 ? -10.039 -7.207 20.416 1.00 81.12 82 VAL A C 1
ATOM 583 O O . VAL A 1 82 ? -9.846 -6.130 20.972 1.00 81.12 82 VAL A O 1
ATOM 586 N N . ARG A 1 83 ? -9.903 -7.359 19.092 1.00 77.50 83 ARG A N 1
ATOM 587 C CA . ARG A 1 83 ? -9.492 -6.265 18.201 1.00 77.50 83 ARG A CA 1
ATOM 588 C C . ARG A 1 83 ? -10.506 -5.124 18.216 1.00 77.50 83 ARG A C 1
ATOM 590 O O . ARG A 1 83 ? -10.101 -3.970 18.274 1.00 77.50 83 ARG A O 1
ATOM 597 N N . TYR A 1 84 ? -11.794 -5.459 18.221 1.00 78.31 84 TYR A N 1
ATOM 598 C CA . TYR A 1 84 ? -12.875 -4.480 18.287 1.00 78.31 84 TYR A CA 1
ATOM 599 C C . TYR A 1 84 ? -12.826 -3.673 19.595 1.00 78.31 84 TYR A C 1
ATOM 601 O O . TYR A 1 84 ? -12.798 -2.447 19.559 1.00 78.31 84 TYR A O 1
ATOM 609 N N . ILE A 1 85 ? -12.689 -4.351 20.740 1.00 82.50 85 ILE A N 1
ATOM 610 C CA . ILE A 1 85 ? -12.582 -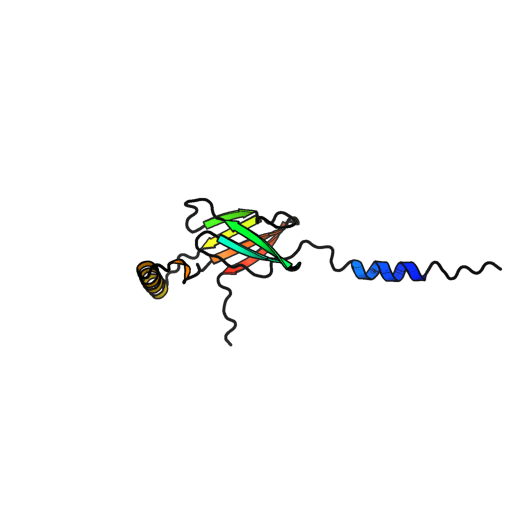3.695 22.055 1.00 82.50 85 ILE A CA 1
ATOM 611 C C . ILE A 1 85 ? -11.357 -2.774 22.117 1.00 82.50 85 ILE A C 1
ATOM 613 O O . ILE A 1 85 ? -11.450 -1.639 22.580 1.00 82.50 85 ILE A O 1
ATOM 617 N N . LEU A 1 86 ? -10.198 -3.240 21.640 1.00 81.50 86 LEU A N 1
ATOM 618 C CA . LEU A 1 86 ? -8.989 -2.416 21.617 1.00 81.50 86 LEU A CA 1
ATOM 619 C C . LEU A 1 86 ? -9.164 -1.195 20.706 1.00 81.50 86 LEU A C 1
ATOM 621 O O . LEU A 1 86 ? -8.789 -0.093 21.097 1.00 81.50 86 LEU A O 1
ATOM 625 N N . GLN A 1 87 ? -9.770 -1.365 19.529 1.00 81.81 87 GLN A N 1
ATOM 626 C CA . GLN A 1 87 ? -10.042 -0.265 18.607 1.00 81.81 87 GLN A CA 1
ATOM 627 C C . GLN A 1 87 ? -10.964 0.785 19.237 1.00 81.81 87 GLN A C 1
ATOM 629 O O . GLN A 1 87 ? -10.676 1.977 19.134 1.00 81.81 87 GLN A O 1
ATOM 634 N N . GLU A 1 88 ? -12.010 0.371 19.956 1.00 80.12 88 GLU A N 1
ATOM 635 C CA . GLU A 1 88 ? -12.878 1.287 20.706 1.00 80.12 88 GLU A CA 1
ATOM 636 C C . GLU A 1 88 ? -12.115 2.042 21.803 1.00 80.12 88 GLU A C 1
ATOM 638 O O . GLU A 1 88 ? -12.243 3.263 21.907 1.00 80.12 88 GLU A O 1
ATOM 643 N N . ILE A 1 89 ? -11.269 1.355 22.580 1.00 83.25 89 ILE A N 1
ATOM 644 C CA . ILE A 1 89 ? -10.461 1.980 23.639 1.00 83.25 89 ILE A CA 1
ATOM 645 C C . ILE A 1 89 ? -9.512 3.028 23.052 1.00 83.25 89 ILE A C 1
ATOM 647 O O . ILE A 1 89 ? -9.488 4.166 23.519 1.00 83.25 89 ILE A O 1
ATOM 651 N N . PHE A 1 90 ? -8.736 2.682 22.023 1.00 82.88 90 PHE A N 1
ATOM 652 C CA . PHE A 1 90 ? -7.782 3.622 21.431 1.00 82.88 90 PHE A CA 1
ATOM 653 C C . PHE A 1 90 ? -8.475 4.789 20.729 1.00 82.88 90 PHE A C 1
ATOM 655 O O . PHE A 1 90 ? -7.994 5.920 20.811 1.00 82.88 90 PHE A O 1
ATOM 662 N N . THR A 1 91 ? -9.641 4.551 20.126 1.00 81.88 91 THR A N 1
ATOM 663 C CA . THR A 1 91 ? -10.480 5.619 19.571 1.00 81.88 91 THR A CA 1
ATOM 664 C C . THR A 1 91 ? -10.970 6.562 20.671 1.00 81.88 91 THR A C 1
ATOM 666 O O . THR A 1 91 ? -10.850 7.778 20.528 1.00 81.88 91 THR A O 1
ATOM 669 N N . ALA A 1 92 ? -11.435 6.034 21.810 1.00 81.38 92 ALA A N 1
ATOM 670 C CA . ALA A 1 92 ? -11.862 6.838 22.959 1.00 81.38 92 ALA A CA 1
ATOM 671 C C . ALA A 1 92 ? -10.710 7.645 23.588 1.00 81.38 92 ALA A C 1
ATOM 673 O O . ALA A 1 92 ? -10.925 8.739 24.107 1.00 81.38 92 ALA A O 1
ATOM 674 N N . LEU A 1 93 ? -9.481 7.131 23.503 1.00 84.88 93 LEU A N 1
ATOM 675 C CA . LEU A 1 93 ? -8.258 7.816 23.928 1.00 84.88 93 LEU A CA 1
ATOM 676 C C . LEU A 1 93 ? -7.710 8.801 22.876 1.00 84.88 93 LEU A C 1
ATOM 678 O O . LEU A 1 93 ? -6.628 9.353 23.074 1.00 84.88 93 LEU A O 1
ATOM 682 N N . GLY A 1 94 ? -8.424 9.022 21.767 1.00 79.50 94 GLY A N 1
ATOM 683 C CA . GLY A 1 94 ? -8.052 9.974 20.716 1.00 79.50 94 GLY A CA 1
ATOM 684 C C . GLY A 1 94 ? -6.937 9.499 19.781 1.00 79.50 94 GLY A C 1
ATOM 685 O O . GLY A 1 94 ? -6.344 10.322 19.091 1.00 79.50 94 GLY A O 1
ATOM 686 N N . ASN A 1 95 ? -6.638 8.198 19.752 1.00 77.94 95 ASN A N 1
ATOM 687 C CA . ASN A 1 95 ? -5.563 7.613 18.948 1.00 77.94 95 ASN A CA 1
ATOM 688 C C . ASN A 1 95 ? -6.061 6.427 18.086 1.00 77.94 95 ASN A C 1
ATOM 690 O O . ASN A 1 95 ? -5.586 5.304 18.262 1.00 77.94 95 ASN A O 1
ATOM 694 N N . PRO A 1 96 ? -7.016 6.633 17.158 1.00 68.62 96 PRO A N 1
ATOM 695 C CA . PRO A 1 96 ? -7.618 5.546 16.373 1.00 68.62 96 PRO A CA 1
ATOM 696 C C . PRO A 1 96 ? -6.614 4.810 15.465 1.00 68.62 96 PRO A C 1
ATOM 698 O O . PRO A 1 96 ? -6.752 3.610 15.244 1.00 68.62 96 PRO A O 1
ATOM 701 N N . ASP A 1 97 ? -5.557 5.490 15.009 1.00 67.94 97 ASP A N 1
ATOM 702 C CA . ASP A 1 97 ? -4.543 4.933 14.099 1.00 67.94 97 ASP A CA 1
ATOM 703 C C . ASP A 1 97 ? -3.528 3.984 14.767 1.00 67.94 97 ASP A C 1
ATOM 705 O O . ASP A 1 97 ? -2.631 3.464 14.102 1.00 67.94 97 ASP A O 1
ATOM 709 N N . VAL A 1 98 ? -3.635 3.737 16.079 1.00 73.69 98 VAL A N 1
ATOM 7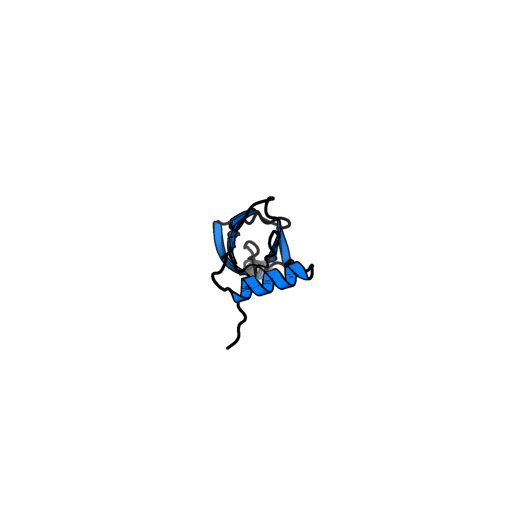10 C CA . VAL A 1 98 ? -2.706 2.847 16.806 1.00 73.69 98 VAL A CA 1
ATOM 711 C C . VAL A 1 98 ? -2.836 1.394 16.344 1.00 73.69 98 VAL A C 1
ATOM 713 O O . VAL A 1 98 ? -1.876 0.628 16.428 1.00 73.69 98 VAL A O 1
ATOM 716 N N . ILE A 1 99 ? -4.004 1.010 15.825 1.00 77.56 99 ILE A N 1
ATOM 717 C CA . ILE A 1 99 ? -4.257 -0.342 15.331 1.00 77.56 99 ILE A CA 1
ATOM 718 C C . ILE A 1 99 ? -4.367 -0.316 13.810 1.00 77.56 99 ILE A C 1
ATOM 720 O O . ILE A 1 99 ? -5.403 0.035 13.249 1.00 77.56 99 ILE A O 1
ATOM 724 N N . ALA A 1 100 ? -3.316 -0.773 13.135 1.00 83.69 100 ALA A N 1
ATOM 725 C CA . ALA A 1 100 ? -3.339 -0.939 11.688 1.00 83.69 100 ALA A CA 1
ATOM 726 C C . ALA A 1 100 ? -4.404 -1.977 11.240 1.00 83.69 100 ALA A C 1
ATOM 728 O O . ALA A 1 100 ? -4.657 -2.972 11.943 1.00 83.69 100 ALA A O 1
ATOM 729 N N . PRO A 1 101 ? -5.056 -1.764 10.080 1.00 84.69 101 PRO A N 1
ATOM 730 C CA . PRO A 1 101 ? -6.010 -2.709 9.509 1.00 84.69 101 PRO A CA 1
ATOM 731 C C . PRO A 1 101 ? -5.319 -4.000 9.076 1.00 84.69 101 PRO A C 1
ATOM 733 O O . PRO A 1 101 ? -4.265 -3.951 8.448 1.00 84.69 101 PRO A O 1
ATOM 736 N N . VAL A 1 102 ? -5.939 -5.145 9.380 1.00 89.75 102 VAL A N 1
ATOM 737 C CA . VAL A 1 102 ? -5.537 -6.428 8.790 1.00 89.75 102 VAL A CA 1
ATOM 738 C C . VAL A 1 102 ? -6.090 -6.466 7.376 1.00 89.75 102 VAL A C 1
ATOM 740 O O . VAL A 1 102 ? -7.295 -6.354 7.182 1.00 89.75 102 VAL A O 1
ATOM 743 N N . ALA A 1 103 ? -5.223 -6.587 6.383 1.00 92.94 103 ALA A N 1
ATOM 744 C CA . ALA A 1 103 ? -5.616 -6.507 4.991 1.00 92.94 103 ALA A CA 1
ATOM 745 C C . ALA A 1 103 ? -4.710 -7.333 4.084 1.00 92.94 103 ALA A C 1
ATOM 747 O O . ALA A 1 103 ? -3.510 -7.505 4.329 1.00 92.94 103 ALA A O 1
ATOM 748 N N . ARG A 1 104 ? -5.298 -7.784 2.978 1.00 95.56 104 ARG A N 1
ATOM 749 C CA . ARG A 1 104 ? -4.583 -8.282 1.810 1.00 95.56 104 ARG A CA 1
ATOM 750 C C . ARG A 1 104 ? -4.402 -7.135 0.829 1.00 95.56 104 ARG A C 1
ATOM 752 O O . ARG A 1 104 ? -5.355 -6.439 0.496 1.00 95.56 104 ARG A O 1
ATOM 759 N N . VAL A 1 105 ? -3.181 -6.960 0.340 1.00 97.44 105 VAL A N 1
ATOM 760 C CA . VAL A 1 105 ? -2.869 -5.959 -0.679 1.00 97.44 105 VAL A CA 1
ATOM 761 C C . VAL A 1 105 ? -2.265 -6.630 -1.890 1.00 97.44 105 VAL A C 1
ATOM 763 O O . VAL A 1 105 ? -1.251 -7.317 -1.795 1.00 97.44 105 VAL A O 1
ATOM 766 N N . THR A 1 106 ? -2.875 -6.397 -3.038 1.00 98.31 106 THR A N 1
ATOM 767 C CA . THR A 1 106 ? -2.420 -6.892 -4.330 1.00 98.31 106 THR A CA 1
ATOM 768 C C . THR A 1 106 ? -1.838 -5.724 -5.109 1.00 98.31 106 THR A C 1
ATOM 770 O O . THR A 1 106 ? -2.531 -4.736 -5.315 1.00 98.31 106 THR A O 1
ATOM 773 N N . ILE A 1 107 ? -0.578 -5.817 -5.535 1.00 98.06 107 ILE A N 1
ATOM 774 C CA . ILE A 1 107 ? 0.108 -4.786 -6.329 1.00 98.06 107 ILE A CA 1
ATOM 775 C C . ILE A 1 107 ? 0.519 -5.388 -7.667 1.00 98.06 107 ILE A C 1
ATOM 777 O O . ILE A 1 107 ? 1.164 -6.437 -7.698 1.00 98.06 107 ILE A O 1
ATOM 781 N N . THR A 1 108 ? 0.185 -4.706 -8.757 1.00 97.56 108 THR A N 1
ATOM 782 C CA . THR A 1 108 ? 0.524 -5.097 -10.127 1.00 97.56 108 THR A CA 1
ATOM 783 C C . THR A 1 108 ? 1.438 -4.049 -10.747 1.00 97.56 108 THR A C 1
ATOM 785 O O . THR A 1 108 ? 1.117 -2.861 -10.736 1.00 97.56 108 THR A O 1
ATOM 788 N N . ASP A 1 109 ? 2.595 -4.486 -11.245 1.00 94.31 109 ASP A N 1
ATOM 789 C CA . ASP A 1 109 ? 3.537 -3.609 -11.943 1.00 94.31 109 ASP A CA 1
ATOM 790 C C . ASP A 1 109 ? 3.139 -3.366 -13.409 1.00 94.31 109 ASP A C 1
ATOM 792 O O . ASP A 1 109 ? 2.212 -3.980 -13.940 1.00 94.31 109 ASP A O 1
ATOM 796 N N . ASP A 1 110 ? 3.847 -2.455 -14.070 1.00 89.94 110 ASP A N 1
ATOM 797 C CA . ASP A 1 110 ? 3.637 -2.066 -15.470 1.00 89.94 110 ASP A CA 1
ATOM 798 C C . ASP A 1 110 ? 3.875 -3.204 -16.479 1.00 89.94 110 ASP A C 1
ATOM 800 O O . ASP A 1 110 ? 3.397 -3.141 -17.611 1.00 89.94 110 ASP A O 1
ATOM 804 N N . THR A 1 111 ? 4.559 -4.274 -16.064 1.00 92.19 111 THR A N 1
ATOM 805 C CA . THR A 1 111 ? 4.725 -5.504 -16.854 1.00 92.19 111 THR A CA 1
ATOM 806 C C . THR A 1 111 ? 3.581 -6.502 -16.659 1.00 92.19 111 THR A C 1
ATOM 808 O O . THR A 1 111 ? 3.591 -7.575 -17.264 1.00 92.19 111 THR A O 1
ATOM 811 N N . GLY A 1 112 ? 2.598 -6.173 -15.815 1.00 92.94 112 GLY A N 1
ATOM 812 C CA . GLY A 1 112 ? 1.461 -7.029 -15.482 1.00 92.94 112 GLY A CA 1
ATOM 813 C C . GLY A 1 112 ? 1.768 -8.086 -14.421 1.00 92.94 112 GLY A C 1
ATOM 814 O O . GLY A 1 112 ? 0.959 -8.989 -14.211 1.00 92.94 112 GLY A O 1
ATOM 815 N N . ARG A 1 113 ? 2.922 -8.021 -13.742 1.00 94.38 113 ARG A N 1
ATOM 816 C CA . ARG A 1 113 ? 3.246 -8.979 -12.678 1.00 94.38 113 ARG A CA 1
ATOM 817 C C . ARG A 1 113 ? 2.621 -8.538 -11.367 1.00 94.38 113 ARG A C 1
ATOM 819 O O . ARG A 1 113 ? 2.860 -7.432 -10.879 1.00 94.38 113 ARG A O 1
ATOM 826 N N . THR A 1 114 ? 1.897 -9.463 -10.758 1.00 96.81 114 THR A N 1
ATOM 827 C CA . THR A 1 114 ? 1.178 -9.236 -9.508 1.00 96.81 114 THR A CA 1
ATOM 828 C C . THR A 1 114 ? 1.915 -9.834 -8.313 1.00 96.81 114 THR A C 1
ATOM 830 O O . THR A 1 114 ? 2.499 -10.916 -8.393 1.00 96.81 114 THR A O 1
ATOM 833 N N . ARG A 1 115 ? 1.882 -9.126 -7.183 1.00 97.06 115 ARG A N 1
ATOM 834 C CA . ARG A 1 115 ? 2.416 -9.560 -5.886 1.00 97.06 115 ARG A CA 1
ATOM 835 C C . ARG A 1 115 ? 1.388 -9.288 -4.798 1.00 97.06 115 ARG A C 1
ATOM 837 O O . ARG A 1 115 ? 0.698 -8.273 -4.847 1.00 97.06 115 ARG A O 1
ATOM 844 N N . VAL A 1 116 ? 1.309 -10.187 -3.824 1.00 97.44 116 VAL A N 1
ATOM 845 C CA . VAL A 1 116 ? 0.347 -10.109 -2.720 1.00 97.44 116 VAL A CA 1
ATOM 846 C C . VAL A 1 116 ? 1.097 -9.924 -1.408 1.00 97.44 116 VAL A C 1
ATOM 848 O O . VAL A 1 116 ? 2.074 -10.621 -1.144 1.00 97.44 116 VAL A O 1
ATOM 851 N N . PHE A 1 117 ? 0.618 -8.994 -0.592 1.00 96.75 117 PHE A N 1
ATOM 852 C CA . PHE A 1 117 ? 1.172 -8.630 0.702 1.00 96.75 117 PHE A CA 1
ATOM 853 C C . PHE A 1 117 ? 0.092 -8.728 1.776 1.00 96.75 117 PHE A C 1
ATOM 855 O O . PHE A 1 117 ? -1.081 -8.463 1.515 1.00 96.75 117 PHE A O 1
ATOM 862 N N . ALA A 1 118 ? 0.505 -9.086 2.987 1.00 94.12 118 ALA A N 1
ATOM 863 C CA . ALA A 1 118 ? -0.290 -8.878 4.187 1.00 94.12 118 ALA A CA 1
ATOM 864 C C . ALA A 1 118 ? 0.139 -7.559 4.842 1.00 94.12 118 ALA A C 1
ATOM 866 O O . ALA A 1 118 ? 1.332 -7.238 4.868 1.00 94.12 118 ALA A O 1
ATOM 867 N N . SER A 1 119 ? -0.829 -6.812 5.362 1.00 91.62 119 SER A N 1
ATOM 868 C CA . SER A 1 119 ? -0.596 -5.674 6.246 1.00 91.62 119 SER A CA 1
ATOM 869 C C . SER A 1 119 ? -1.472 -5.840 7.493 1.00 91.62 119 SER A C 1
ATOM 871 O O . SER A 1 119 ? -2.646 -6.151 7.324 1.00 91.62 119 SER A O 1
ATOM 873 N N . PRO A 1 120 ? -0.947 -5.683 8.718 1.00 89.12 120 PRO A N 1
ATOM 874 C CA . PRO A 1 120 ? 0.478 -5.631 9.037 1.00 89.12 120 PRO A CA 1
ATOM 875 C C . PRO A 1 120 ? 1.219 -6.883 8.553 1.00 89.12 120 PRO A C 1
ATOM 877 O O . PRO A 1 120 ? 0.614 -7.927 8.305 1.00 89.12 120 PRO A O 1
ATOM 880 N N . GLN A 1 121 ? 2.540 -6.779 8.399 1.00 85.69 121 GLN A N 1
ATOM 881 C CA . GLN A 1 121 ? 3.344 -7.966 8.116 1.00 85.69 121 GLN A CA 1
ATOM 882 C C . GLN A 1 121 ? 3.272 -8.918 9.320 1.00 85.69 121 GLN A C 1
ATOM 884 O O . GLN A 1 121 ? 3.359 -8.442 10.455 1.00 85.69 121 GLN A O 1
ATOM 889 N N . PRO A 1 122 ? 3.112 -10.236 9.103 1.00 80.69 122 PRO A N 1
ATOM 890 C CA . PRO A 1 122 ? 3.136 -11.192 10.200 1.00 80.69 122 PRO A CA 1
ATOM 891 C C . PRO A 1 122 ? 4.493 -11.117 10.906 1.00 80.69 122 PRO A C 1
ATOM 893 O O . PRO A 1 122 ? 5.532 -11.049 10.240 1.00 80.69 122 PRO A O 1
ATOM 896 N N . SER A 1 123 ? 4.488 -11.112 12.239 1.00 74.62 123 SER A N 1
ATOM 897 C CA . SER A 1 123 ? 5.718 -11.286 13.000 1.00 74.62 123 SER A CA 1
ATOM 898 C C . SER A 1 123 ? 6.259 -12.688 12.719 1.00 74.62 123 SER A C 1
ATOM 900 O O . SER A 1 123 ? 5.534 -13.681 12.771 1.00 74.62 123 SER A O 1
ATOM 902 N N . LEU A 1 124 ? 7.533 -12.764 12.337 1.00 67.81 124 LEU A N 1
ATOM 903 C CA . LEU A 1 124 ? 8.267 -14.023 12.304 1.00 67.81 124 LEU A CA 1
ATOM 904 C C . LEU A 1 124 ? 8.631 -14.349 13.755 1.00 67.81 124 LEU A C 1
ATOM 906 O O . LEU A 1 124 ? 9.711 -13.995 14.217 1.00 67.81 124 LEU A O 1
ATOM 910 N N . GLU A 1 125 ? 7.688 -14.905 14.501 1.00 58.16 125 GLU A N 1
ATOM 911 C CA . GLU A 1 125 ? 7.946 -15.475 15.822 1.00 58.16 125 GLU A CA 1
ATOM 912 C C . GLU A 1 125 ? 7.903 -17.001 15.662 1.00 58.16 125 GLU A C 1
ATOM 914 O O . GLU A 1 125 ? 6.837 -17.561 15.402 1.00 58.16 125 GLU A O 1
ATOM 919 N N . ASP A 1 126 ? 9.088 -17.625 15.710 1.00 44.03 126 ASP A N 1
ATOM 920 C CA . ASP A 1 126 ? 9.304 -19.081 15.796 1.00 44.03 126 ASP A CA 1
ATOM 921 C C . ASP A 1 126 ? 8.960 -19.616 17.199 1.00 44.03 126 ASP A C 1
ATOM 923 O O . ASP A 1 126 ? 9.403 -18.994 18.197 1.00 44.03 126 ASP A O 1
#

=== Feature glossary ===
A reading guide for the features in this record.

Start from the sequence.

  · Sequence gives the chain of amino acids in standard one-letter code (A=alanine, C=cysteine, …, Y=tyrosine), read N→C. It is the only feature that is directly encoded by the gene; all structural features are derived from the folded form of this sequence.

Fold it, and you get atomic coordinates and the backbone conformation that goes with them.

  · The mmCIF table is the protein's shape written out atom by atom. For each backbone N, Cα, C, and carbonyl O, it records an (x, y, z) coordinate triple in Å plus the residue type, chain letter, and residue number.

  · Backbone dihedral angles. Every residue except chain termini has a φ (preceding-C → N → Cα → C) and a ψ (N → Cα → C → next-N). They are reported in degrees following the IUPAC sign convention. Secondary structure is essentially a statement about which (φ, ψ) basin each residue occupies.

  · DSSP 8-state secondary structure assigns each residue one of H (α-helix), G (3₁₀-helix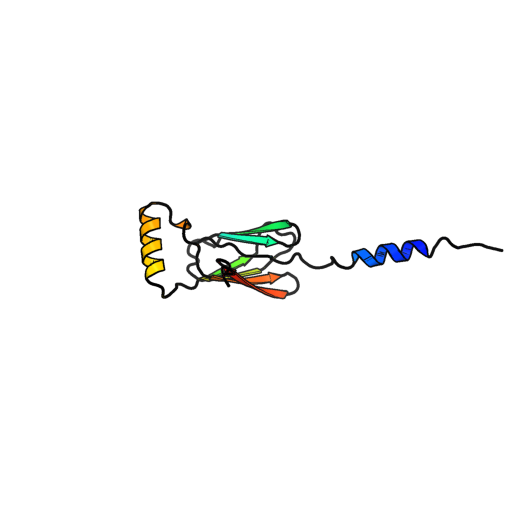), I (π-helix), E (extended β-strand), B (isolated β-bridge), T (hydrogen-bonded turn), S (bend), or '-' (coil). The assignment is computed from backbone hydrogen-bond geometry via the Kabsch–Sander algorithm.

  · P-SEA three-state annotation labels each residue as helix, strand, or coil based purely on the geometry of the Cα trace. It serves as a fallback when the full backbone (and thus DSSP) is unavailable.

Summarize the fold with a handful of shape descriptors and a per-residue structural alphabet.

  · Radius of gyration (Rg) is the root-mean-square distance of Cα atoms from their centroid — a single number for overall size and compactness. A globular domain of N residues has Rg ≈ 2.2·N^0.38 Å; an extended or disordered chain has a much larger Rg. The Cα contact count is the number of residue pairs whose Cα atoms are within 8 Å and are more than four positions apart in sequence — a standard proxy for tertiary packing density. The bounding box is the smallest axis-aligned box enclosing all Cα atoms.

  · Foldseek's 3Di representation compresses backbone geometry into a per-residue letter drawn from a learned twenty-state alphabet. It captures the tertiary interaction pattern around each residue — which residues are packed against it in space, regardless of where they are in sequence.

  · Accessible surface area quantifies burial. A residue with SASA near zero is packed into the hydrophobic core; one with SASA >100 Å² sits on the surface. Computed here via the Shrake–Rupley numerical algorithm with a 1.4 Å probe.

Ask how reliable the model is.

  · For AlphaFold models, the B-factor field carries pLDDT — the model's own estimate of local accuracy on a 0–100 scale. Regions with pLDDT<50 should be treated as essentially unmodeled; they often correspond to intrinsically disordered segments.

  · For experimental (PDB) structures, the B-factor (temperature factor) quantifies the positional spread of each atom in the crystal — a combination of thermal vibration and static disorder — in units of Å². High B-factors mark flexible loops or poorly resolved regions; low B-factors mark the rigid, well-ordered core.

  · PAE(i, j) answers: if I align the predicted and true structures on residue i, how far off (in Å) do I expect residue j to be? A block-diagonal PAE matrix with low values on the blocks and high values off-diagonal is the signature of a multi-domain protein with con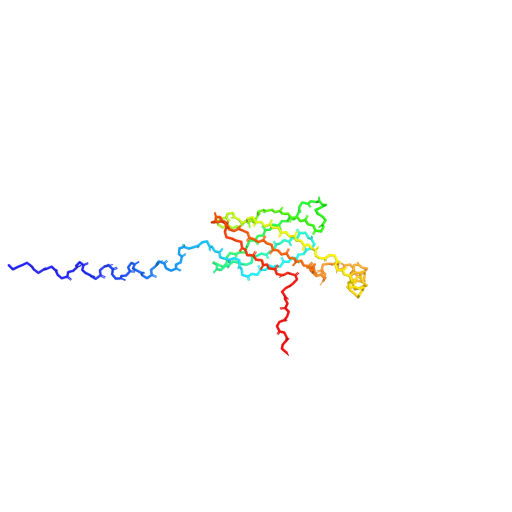fidently predicted domains but uncertain inter-domain orientation.

Place it in context: what it resembles, what it is annotated as, and how it looks.

  · Structural nearest neighbors (via Foldseek easy-search vs the PDB). Reported per hit: target PDB id, E-value, and alignment TM-score. A TM-score above ~0.5 is the conventional threshold for 'same fold'.

  · Functional annotations link the protein to curated databases. InterPro entries identify conserved domains and families by matching the sequence against member-database signatures (Pfam, PROSITE, CDD, …). Gene Ontology (GO) terms describe molecular function, biological process, and cellular component in a controlled vocabulary. CATH places the structure in a hierarchical fold classification (Class/Architecture/Topology/Homologous-superfamily). The organism is the source species.

  · Plot images: a contact map (which residues are close in 3D, as an N×N binary image), a Ramachandran scatter (backbone torsion angles, revealing secondary-structure composition at a glance), and — for AlphaFold structures — a PAE heatmap (pairwise prediction confidence).

  · Structure images are PyMOL renders from six orthogonal camera directions. Cartoon representation draws helices as coils and strands as arrows; sticks shows the backbone as bonds; surface shows the solvent-excluded envelope. Rainbow coloring maps sequence position to hue (blue→red, N→C); chain coloring assigns a distinct color per polypeptide.